Protein AF-A0A7X8UUP4-F1 (afdb_monomer_lite)

Structure (mmCIF, N/CA/C/O backbone):
data_AF-A0A7X8UUP4-F1
#
_entry.id   AF-A0A7X8UUP4-F1
#
loop_
_atom_site.group_PDB
_atom_site.id
_atom_site.type_symbol
_atom_site.label_atom_id
_atom_site.label_alt_id
_atom_site.label_comp_id
_atom_site.label_asym_id
_atom_site.label_entity_id
_atom_site.label_seq_id
_atom_site.pdbx_PDB_ins_code
_atom_site.Cartn_x
_atom_site.Cartn_y
_atom_site.Cartn_z
_atom_site.occupancy
_atom_site.B_iso_or_equiv
_atom_site.auth_seq_id
_atom_site.auth_comp_id
_atom_site.auth_asym_id
_atom_site.auth_atom_id
_atom_site.pdbx_PDB_model_num
ATOM 1 N N . MET A 1 1 ? 44.060 8.576 10.566 1.00 36.69 1 MET A N 1
ATOM 2 C CA . MET A 1 1 ? 43.086 7.847 9.717 1.00 36.69 1 MET A CA 1
ATOM 3 C C . MET A 1 1 ? 43.200 8.363 8.287 1.00 36.69 1 MET A C 1
ATOM 5 O O . MET A 1 1 ? 42.877 9.515 8.041 1.00 36.69 1 MET A O 1
ATOM 9 N N . ASN A 1 2 ? 43.732 7.549 7.371 1.00 36.66 2 ASN A N 1
ATOM 10 C CA . ASN A 1 2 ? 44.066 7.943 5.997 1.00 36.66 2 ASN A CA 1
ATOM 11 C C . ASN A 1 2 ? 42.877 7.673 5.053 1.00 36.66 2 ASN A C 1
ATOM 13 O O . ASN A 1 2 ? 42.538 6.515 4.806 1.00 36.66 2 ASN A O 1
ATOM 17 N N . ARG A 1 3 ? 42.237 8.718 4.509 1.00 44.19 3 ARG A N 1
ATOM 18 C CA . ARG A 1 3 ? 41.225 8.580 3.445 1.00 44.19 3 ARG A CA 1
ATOM 19 C C . ARG A 1 3 ? 41.946 8.500 2.097 1.00 44.19 3 ARG A C 1
ATOM 21 O O . ARG A 1 3 ? 42.350 9.517 1.548 1.00 44.19 3 ARG A O 1
ATOM 28 N N . LYS A 1 4 ? 42.103 7.285 1.562 1.00 49.31 4 LYS A N 1
ATOM 29 C CA . LYS A 1 4 ? 42.518 7.058 0.168 1.00 49.31 4 LYS A CA 1
ATOM 30 C C . LYS A 1 4 ? 41.476 7.687 -0.769 1.00 49.31 4 LYS A C 1
ATOM 32 O O . LYS A 1 4 ? 40.401 7.122 -0.966 1.00 49.31 4 LYS A O 1
ATOM 37 N N . LEU A 1 5 ? 41.791 8.852 -1.329 1.00 50.50 5 LEU A N 1
ATOM 38 C CA . LEU A 1 5 ? 41.092 9.429 -2.475 1.00 50.50 5 LEU A CA 1
ATOM 39 C C . LEU A 1 5 ? 41.303 8.489 -3.667 1.00 50.50 5 LEU A C 1
ATOM 41 O O . LEU A 1 5 ? 42.393 8.405 -4.223 1.00 50.50 5 LEU A O 1
ATOM 45 N N . ARG A 1 6 ? 40.268 7.721 -4.021 1.00 54.59 6 ARG A N 1
ATOM 46 C CA . ARG A 1 6 ? 40.221 7.032 -5.311 1.00 54.59 6 ARG A CA 1
ATOM 47 C C . ARG A 1 6 ? 39.994 8.099 -6.369 1.00 54.59 6 ARG A C 1
ATOM 49 O O . ARG A 1 6 ? 38.891 8.635 -6.467 1.00 54.59 6 ARG A O 1
ATOM 56 N N . ASP A 1 7 ? 41.043 8.399 -7.115 1.00 46.91 7 ASP A N 1
ATOM 57 C CA . ASP A 1 7 ? 41.000 9.286 -8.264 1.00 46.91 7 ASP A CA 1
ATOM 58 C C . ASP A 1 7 ? 40.075 8.677 -9.330 1.00 46.91 7 ASP A C 1
ATOM 60 O O . ASP A 1 7 ? 40.401 7.700 -10.007 1.00 46.91 7 ASP A O 1
ATOM 64 N N . ARG A 1 8 ? 38.838 9.174 -9.401 1.00 58.84 8 ARG A N 1
ATOM 65 C CA . ARG A 1 8 ? 37.905 8.834 -10.474 1.00 58.84 8 ARG A CA 1
ATOM 66 C C . ARG A 1 8 ? 38.217 9.777 -11.623 1.00 58.84 8 ARG A C 1
ATOM 68 O O . ARG A 1 8 ? 37.608 10.840 -11.724 1.00 58.84 8 ARG A O 1
ATOM 75 N N . HIS A 1 9 ? 39.146 9.379 -12.488 1.00 59.09 9 HIS A N 1
ATOM 76 C CA . HIS A 1 9 ? 39.399 10.067 -13.751 1.00 59.09 9 HIS A CA 1
ATOM 77 C C . HIS A 1 9 ? 38.112 10.100 -14.587 1.00 59.09 9 HIS A C 1
ATOM 79 O O . HIS A 1 9 ? 37.746 9.149 -15.278 1.00 59.09 9 HIS A O 1
ATOM 85 N N . MET A 1 10 ? 37.388 11.211 -14.500 1.00 57.50 10 MET A N 1
ATOM 86 C CA . MET A 1 10 ? 36.215 11.474 -15.318 1.00 57.50 10 MET A CA 1
ATOM 87 C C . MET A 1 10 ? 36.691 11.853 -16.720 1.00 57.50 10 MET A C 1
ATOM 89 O O . MET A 1 10 ? 37.099 12.985 -16.978 1.00 57.50 10 MET A O 1
ATOM 93 N N . VAL A 1 11 ? 36.671 10.884 -17.635 1.00 65.12 11 VAL A N 1
ATOM 94 C CA . VAL A 1 11 ? 37.077 11.091 -19.027 1.00 65.12 11 VAL A CA 1
ATOM 95 C C . VAL A 1 11 ? 35.983 11.873 -19.758 1.00 65.12 11 VAL A C 1
ATOM 97 O O . VAL A 1 11 ? 34.953 11.322 -20.142 1.00 65.12 11 VAL A O 1
ATOM 100 N N . ARG A 1 12 ? 36.202 13.175 -19.970 1.00 56.25 12 ARG A N 1
ATOM 101 C CA . ARG A 1 12 ? 35.342 14.007 -20.824 1.00 56.25 12 ARG A CA 1
ATOM 102 C C . ARG A 1 12 ? 35.622 13.690 -22.295 1.00 56.25 12 ARG A C 1
ATOM 104 O O . ARG A 1 12 ? 36.606 14.163 -22.856 1.00 56.25 12 ARG A O 1
ATOM 111 N N . LYS A 1 13 ? 34.756 12.898 -22.932 1.00 63.03 13 LYS A N 1
ATOM 112 C CA . LYS A 1 13 ? 34.773 12.685 -24.389 1.00 63.03 13 LYS A CA 1
ATOM 113 C C . LYS A 1 13 ? 33.731 13.591 -25.044 1.00 63.03 13 LYS A C 1
ATOM 115 O O . LYS A 1 13 ? 32.566 13.558 -24.666 1.00 63.03 13 LYS A O 1
ATOM 120 N N . SER A 1 14 ? 34.145 14.406 -26.011 1.00 66.31 14 SER A N 1
ATOM 121 C CA . SER A 1 14 ? 33.231 15.148 -26.887 1.00 66.31 14 SER A CA 1
ATOM 122 C C . SER A 1 14 ? 32.938 14.314 -28.136 1.00 66.31 14 SER A C 1
ATOM 124 O O . SER A 1 14 ? 33.775 13.509 -28.540 1.00 66.31 14 SER A O 1
ATOM 126 N N . ALA A 1 15 ? 31.785 14.513 -28.782 1.00 63.56 15 ALA A N 1
ATOM 127 C CA . ALA A 1 15 ? 31.408 13.759 -29.985 1.00 63.56 15 ALA A CA 1
ATOM 128 C C . ALA A 1 15 ? 32.444 13.865 -31.125 1.00 63.56 15 ALA A C 1
ATOM 130 O O . ALA A 1 15 ? 32.601 12.933 -31.906 1.00 63.56 15 ALA A O 1
ATOM 131 N N . LYS A 1 16 ? 33.203 14.969 -31.179 1.00 70.44 16 LYS A N 1
ATOM 132 C CA . LYS A 1 16 ? 34.301 15.177 -32.137 1.00 70.44 16 LYS A CA 1
ATOM 133 C C . LYS A 1 16 ? 35.526 14.288 -31.860 1.00 70.44 16 LYS A C 1
ATOM 135 O O . LYS A 1 16 ? 36.284 14.011 -32.779 1.00 70.44 16 LYS A O 1
ATOM 140 N N . ASN A 1 17 ? 35.692 13.822 -30.619 1.00 68.75 17 ASN A N 1
ATOM 141 C CA . ASN A 1 17 ? 36.818 12.999 -30.160 1.00 68.75 17 ASN A CA 1
ATOM 142 C C . ASN A 1 17 ? 36.479 11.498 -30.095 1.00 68.75 17 ASN A C 1
ATOM 144 O O . ASN A 1 17 ? 37.273 10.703 -29.589 1.00 68.75 17 ASN A O 1
ATOM 148 N N . ILE A 1 18 ? 35.295 11.092 -30.561 1.00 73.19 18 ILE A N 1
ATOM 149 C CA . ILE A 1 18 ? 34.906 9.684 -30.661 1.00 73.19 18 ILE A CA 1
ATOM 150 C C . ILE A 1 18 ? 35.289 9.206 -32.063 1.00 73.19 18 ILE A C 1
ATOM 152 O O . ILE A 1 18 ? 34.799 9.734 -33.061 1.00 73.19 18 ILE A O 1
ATOM 156 N N . ARG A 1 19 ? 36.186 8.215 -32.147 1.00 76.56 19 ARG A N 1
ATOM 157 C CA . ARG A 1 19 ? 36.542 7.572 -33.419 1.00 76.56 19 ARG A CA 1
ATOM 158 C C . ARG A 1 19 ? 35.268 7.025 -34.068 1.00 76.56 19 ARG A C 1
ATOM 160 O O . ARG A 1 19 ? 34.492 6.340 -33.406 1.00 76.56 19 ARG A O 1
ATOM 167 N N . ARG A 1 20 ? 35.059 7.322 -35.354 1.00 77.38 20 ARG A N 1
ATOM 168 C CA . ARG A 1 20 ? 33.955 6.734 -36.124 1.00 77.38 20 ARG A CA 1
ATOM 169 C C . ARG A 1 20 ? 34.143 5.221 -36.212 1.00 77.38 20 ARG A C 1
ATOM 171 O O . ARG A 1 20 ? 35.242 4.763 -36.526 1.00 77.38 20 ARG A O 1
ATOM 178 N N . THR A 1 21 ? 33.070 4.485 -35.944 1.00 81.25 21 THR A N 1
ATOM 179 C CA . THR A 1 21 ? 33.031 3.027 -36.055 1.00 81.25 21 THR A CA 1
ATOM 180 C C . THR A 1 21 ? 33.387 2.602 -37.475 1.00 81.25 21 THR A C 1
ATOM 182 O O . THR A 1 21 ? 32.886 3.167 -38.449 1.00 81.25 21 THR A O 1
ATOM 185 N N . THR A 1 22 ? 34.264 1.614 -37.593 1.00 86.88 22 THR A N 1
ATOM 186 C CA . THR A 1 22 ? 34.650 1.021 -38.877 1.00 86.88 22 THR A CA 1
ATOM 187 C C . THR A 1 22 ? 33.638 -0.036 -39.320 1.00 86.88 22 THR A C 1
ATOM 189 O O . THR A 1 22 ? 32.924 -0.624 -38.508 1.00 86.88 22 THR A O 1
ATOM 192 N N . THR A 1 23 ? 33.581 -0.324 -40.618 1.00 85.12 23 THR A N 1
ATOM 193 C CA . THR A 1 23 ? 32.721 -1.381 -41.176 1.00 85.12 23 THR A CA 1
ATOM 194 C C . THR A 1 23 ? 33.048 -2.768 -40.617 1.00 85.12 23 THR A C 1
ATOM 196 O O . THR A 1 23 ? 32.137 -3.552 -40.369 1.00 85.12 23 THR A O 1
ATOM 199 N N . ALA A 1 24 ? 34.322 -3.051 -40.332 1.00 84.88 24 ALA A N 1
ATOM 200 C CA . ALA A 1 24 ? 34.742 -4.293 -39.681 1.00 84.88 24 ALA A CA 1
ATOM 201 C C . ALA A 1 24 ? 34.228 -4.406 -38.231 1.00 84.88 24 ALA A C 1
ATOM 203 O O . ALA A 1 24 ? 33.795 -5.474 -37.803 1.00 84.88 24 ALA A O 1
ATOM 204 N N . GLU A 1 25 ? 34.230 -3.303 -37.475 1.00 84.06 25 GLU A N 1
ATOM 205 C CA . GLU A 1 25 ? 33.668 -3.269 -36.118 1.00 84.06 25 GLU A CA 1
ATOM 206 C C . GLU A 1 25 ? 32.147 -3.451 -36.124 1.00 84.06 25 GLU A C 1
ATOM 208 O O . GLU A 1 25 ? 31.624 -4.140 -35.249 1.00 84.06 25 GLU A O 1
ATOM 213 N N . LEU A 1 26 ? 31.452 -2.886 -37.120 1.00 86.44 26 LEU A N 1
ATOM 214 C CA . LEU A 1 26 ? 30.017 -3.108 -37.320 1.00 86.44 26 LEU A CA 1
ATOM 215 C C . LEU A 1 26 ? 29.710 -4.568 -37.659 1.00 86.44 26 LEU A C 1
ATOM 217 O O . LEU A 1 26 ? 28.814 -5.143 -37.050 1.00 86.44 26 LEU A O 1
ATOM 221 N N . ALA A 1 27 ? 30.472 -5.185 -38.566 1.00 85.31 27 ALA A N 1
ATOM 222 C CA . ALA A 1 27 ? 30.293 -6.592 -38.925 1.00 85.31 27 ALA A CA 1
ATOM 223 C C . ALA A 1 27 ? 30.506 -7.524 -37.720 1.00 85.31 27 ALA A C 1
ATOM 225 O O . ALA A 1 27 ? 29.699 -8.418 -37.481 1.00 85.31 27 ALA A O 1
ATOM 226 N N . ARG A 1 28 ? 31.540 -7.262 -36.906 1.00 83.31 28 ARG A N 1
ATOM 227 C CA . ARG A 1 28 ? 31.802 -7.999 -35.658 1.00 83.31 28 ARG A CA 1
ATOM 228 C C . ARG A 1 28 ? 30.690 -7.824 -34.617 1.00 83.31 28 ARG A C 1
ATOM 230 O O . ARG A 1 28 ? 30.455 -8.722 -33.814 1.00 83.31 28 ARG A O 1
ATOM 237 N N . LEU A 1 29 ? 30.057 -6.651 -34.566 1.00 82.94 29 LEU A N 1
ATOM 238 C CA . LEU A 1 29 ? 28.941 -6.401 -33.653 1.00 82.94 29 LEU A CA 1
ATOM 239 C C . LEU A 1 29 ? 27.679 -7.125 -34.131 1.00 82.94 29 LEU A C 1
ATOM 241 O O . LEU A 1 29 ? 27.019 -7.771 -33.327 1.00 82.94 29 LEU A O 1
ATOM 245 N N . ALA A 1 30 ? 27.391 -7.059 -35.432 1.00 83.06 30 ALA A N 1
ATOM 246 C CA . ALA A 1 30 ? 26.262 -7.750 -36.044 1.00 83.06 30 ALA A CA 1
ATOM 247 C C . ALA A 1 30 ? 26.358 -9.269 -35.846 1.00 83.06 30 ALA A C 1
ATOM 249 O O . ALA A 1 30 ? 25.382 -9.885 -35.442 1.00 83.06 30 ALA A O 1
ATOM 250 N N . SER A 1 31 ? 27.547 -9.862 -36.012 1.00 82.12 31 SER A N 1
ATOM 251 C CA . SER A 1 31 ? 27.745 -11.304 -35.805 1.00 82.12 31 SER A CA 1
ATOM 252 C C . SER A 1 31 ? 27.556 -11.766 -34.356 1.00 82.12 31 SER A C 1
ATOM 254 O O . SER A 1 31 ? 27.414 -12.957 -34.118 1.00 82.12 31 SER A O 1
ATOM 256 N N . ARG A 1 32 ? 27.614 -10.847 -33.383 1.00 78.44 32 ARG A N 1
ATOM 257 C CA . ARG A 1 32 ? 27.423 -11.133 -31.951 1.00 78.44 32 ARG A CA 1
ATOM 258 C C . ARG A 1 32 ? 26.038 -10.756 -31.436 1.00 78.44 32 ARG A C 1
ATOM 260 O O . ARG A 1 32 ? 25.739 -11.034 -30.283 1.00 78.44 32 ARG A O 1
ATOM 267 N N . ALA A 1 33 ? 25.216 -10.093 -32.248 1.00 78.38 33 ALA A N 1
ATOM 268 C CA . ALA A 1 33 ? 23.888 -9.655 -31.829 1.00 78.38 33 ALA A CA 1
ATOM 269 C C . ALA A 1 33 ? 22.946 -10.840 -31.550 1.00 78.38 33 ALA A C 1
ATOM 271 O O . ALA A 1 33 ? 22.075 -10.721 -30.693 1.00 78.38 33 ALA A O 1
ATOM 272 N N . ASP A 1 34 ? 23.171 -11.969 -32.228 1.00 77.31 34 ASP A N 1
ATOM 273 C CA . ASP A 1 34 ? 22.370 -13.191 -32.101 1.00 77.31 34 ASP A CA 1
ATOM 274 C C . ASP A 1 34 ? 22.962 -14.206 -31.104 1.00 77.31 34 ASP A C 1
ATOM 276 O O . ASP A 1 34 ? 22.394 -15.277 -30.894 1.00 77.31 34 ASP A O 1
ATOM 280 N N . GLU A 1 35 ? 24.113 -13.903 -30.493 1.00 80.44 35 GLU A N 1
ATOM 281 C CA . GLU A 1 35 ? 24.753 -14.800 -29.531 1.00 80.44 35 GLU A CA 1
ATOM 282 C C . GLU A 1 35 ? 23.992 -14.743 -28.192 1.00 80.44 35 GLU A C 1
ATOM 284 O O . GLU A 1 35 ? 23.784 -13.650 -27.653 1.00 80.44 35 GLU A O 1
ATOM 289 N N . PRO A 1 36 ? 23.544 -15.888 -27.641 1.00 76.94 36 PRO A N 1
ATOM 290 C CA . PRO A 1 36 ? 22.839 -15.901 -26.369 1.00 76.94 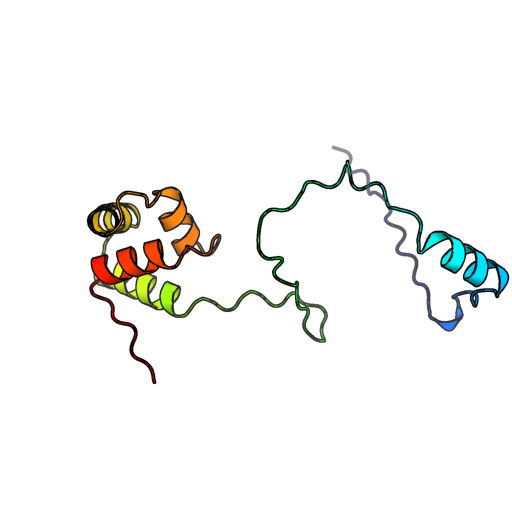36 PRO A CA 1
ATOM 291 C C . PRO A 1 36 ? 23.754 -15.363 -25.269 1.00 76.94 36 PRO A C 1
ATOM 293 O O . PRO A 1 36 ? 24.863 -15.850 -25.052 1.00 76.94 36 PRO A O 1
ATOM 296 N N . VAL A 1 37 ? 23.280 -14.331 -24.577 1.00 73.50 37 VAL A N 1
ATOM 297 C CA . VAL A 1 37 ? 23.995 -13.730 -23.454 1.00 73.50 37 VAL A CA 1
ATOM 298 C C . VAL A 1 37 ? 23.783 -14.613 -22.231 1.00 73.50 37 VAL A C 1
ATOM 300 O O . VAL A 1 37 ? 22.642 -14.885 -21.863 1.00 73.50 37 VAL A O 1
ATOM 303 N N . ASP A 1 38 ? 24.871 -15.042 -21.595 1.00 78.19 38 ASP A N 1
ATOM 304 C CA . ASP A 1 38 ? 24.796 -15.705 -20.296 1.00 78.19 38 ASP A CA 1
ATOM 305 C C . ASP A 1 38 ? 24.267 -14.711 -19.255 1.00 78.19 38 ASP A C 1
ATOM 307 O O . ASP A 1 38 ? 24.899 -13.699 -18.946 1.00 78.19 38 ASP A O 1
ATOM 311 N N . THR A 1 39 ? 23.058 -14.972 -18.767 1.00 73.88 39 THR A N 1
ATOM 312 C CA . THR A 1 39 ? 22.400 -14.176 -17.730 1.00 73.88 39 THR A CA 1
ATOM 313 C C . THR A 1 39 ? 22.328 -14.910 -16.395 1.00 73.88 39 THR A C 1
ATOM 315 O O . THR A 1 39 ? 21.569 -14.482 -15.529 1.00 73.88 39 THR A O 1
ATOM 318 N N . SER A 1 40 ? 23.072 -16.006 -16.209 1.00 76.06 40 SER A N 1
ATOM 319 C CA . SER A 1 40 ? 23.000 -16.832 -14.994 1.00 76.06 40 SER A CA 1
ATOM 320 C C . SER A 1 40 ? 23.387 -16.074 -13.715 1.00 76.06 40 SER A C 1
ATOM 322 O O . SER A 1 40 ? 22.823 -16.330 -12.651 1.00 76.06 40 SER A O 1
ATOM 324 N N . ASP A 1 41 ? 24.263 -15.072 -13.820 1.00 73.31 41 ASP A N 1
ATOM 325 C CA . ASP A 1 41 ? 24.654 -14.190 -12.710 1.00 73.31 41 ASP A CA 1
ATOM 326 C C . ASP A 1 41 ? 23.646 -13.057 -12.435 1.00 73.31 41 ASP A C 1
ATOM 328 O O . ASP A 1 41 ? 23.774 -12.329 -11.444 1.00 73.31 41 ASP A O 1
ATOM 332 N N . ILE A 1 42 ? 22.661 -12.855 -13.318 1.00 64.06 42 ILE A N 1
ATOM 333 C CA . ILE A 1 42 ? 21.660 -11.796 -13.184 1.00 64.06 42 ILE A CA 1
ATOM 334 C C . ILE A 1 42 ? 20.477 -12.373 -12.403 1.00 64.06 42 ILE A C 1
ATOM 336 O O . ILE A 1 42 ? 19.760 -13.221 -12.930 1.00 64.06 42 ILE A O 1
ATOM 340 N N . PRO A 1 43 ? 20.214 -11.916 -11.164 1.00 61.19 43 PRO A N 1
ATOM 341 C CA . PRO A 1 43 ? 19.075 -12.419 -10.411 1.00 61.19 43 PRO A CA 1
ATOM 342 C C . PRO A 1 43 ? 17.776 -12.117 -11.169 1.00 61.19 43 PRO A C 1
ATOM 344 O O . PRO A 1 43 ? 17.510 -10.958 -11.508 1.00 61.19 43 PRO A O 1
ATOM 347 N N . GLU A 1 44 ? 16.957 -13.148 -11.407 1.00 55.75 44 GLU A N 1
ATOM 348 C CA . GLU A 1 44 ? 15.613 -12.988 -11.963 1.00 55.75 44 GLU A CA 1
ATOM 349 C C . GLU A 1 44 ? 14.809 -12.038 -11.073 1.00 55.75 44 GLU A C 1
ATOM 351 O O . GLU A 1 44 ? 14.551 -12.284 -9.891 1.00 55.75 44 GLU A O 1
ATOM 356 N N . ARG A 1 45 ? 14.447 -10.884 -11.634 1.00 55.44 45 ARG A N 1
ATOM 357 C CA . ARG A 1 45 ? 13.767 -9.829 -10.892 1.00 55.44 45 ARG A CA 1
ATOM 358 C C . ARG A 1 45 ? 12.260 -10.032 -11.009 1.00 55.44 45 ARG A C 1
ATOM 360 O O . ARG A 1 45 ? 11.655 -9.681 -12.017 1.00 55.44 45 ARG A O 1
ATOM 367 N N . VAL A 1 46 ? 11.653 -10.580 -9.963 1.00 46.16 46 VAL A N 1
ATOM 368 C CA . VAL A 1 46 ? 10.203 -10.799 -9.887 1.00 46.16 46 VAL A CA 1
ATOM 369 C C . VAL A 1 46 ? 9.510 -9.480 -9.511 1.00 46.16 46 VAL A C 1
ATOM 371 O O . VAL A 1 46 ? 9.529 -9.064 -8.354 1.00 46.16 46 VAL A O 1
ATOM 374 N N . GLY A 1 47 ? 8.941 -8.776 -10.493 1.00 55.12 47 GLY A N 1
ATOM 375 C CA . GLY A 1 47 ? 8.115 -7.581 -10.274 1.00 55.12 47 GLY A CA 1
ATOM 376 C C . GLY A 1 47 ? 8.078 -6.620 -11.470 1.00 55.12 47 GLY A C 1
ATOM 377 O O . GLY A 1 47 ? 8.955 -6.679 -12.332 1.00 55.12 47 GLY A O 1
ATOM 378 N N . PRO A 1 48 ? 7.086 -5.711 -11.550 1.00 52.28 48 PRO A N 1
ATOM 379 C CA . PRO A 1 48 ? 7.009 -4.739 -12.634 1.00 52.28 48 PRO A CA 1
ATOM 380 C C . PRO A 1 48 ? 8.219 -3.797 -12.587 1.00 52.28 48 PRO A C 1
ATOM 382 O O . PRO A 1 48 ? 8.444 -3.071 -11.616 1.00 52.28 48 PRO A O 1
ATOM 385 N N . CYS A 1 49 ? 9.015 -3.806 -13.656 1.00 50.53 49 CYS A N 1
ATOM 386 C CA . CYS A 1 49 ? 10.105 -2.860 -13.857 1.00 50.53 49 CYS A CA 1
ATOM 387 C C . CYS A 1 49 ? 9.532 -1.447 -14.027 1.00 50.53 49 CYS A C 1
ATOM 389 O O . CYS A 1 49 ? 9.209 -1.024 -15.136 1.00 50.53 49 CYS A O 1
ATOM 391 N N . ASN A 1 50 ? 9.430 -0.687 -12.936 1.00 56.62 50 ASN A N 1
ATOM 392 C CA . ASN A 1 50 ? 9.136 0.739 -13.025 1.00 56.62 50 ASN A CA 1
ATOM 393 C C . ASN A 1 50 ? 10.307 1.432 -13.732 1.00 56.62 50 ASN A C 1
ATOM 395 O O . ASN A 1 50 ? 11.395 1.585 -13.168 1.00 56.62 50 ASN A O 1
ATOM 399 N N . ARG A 1 51 ? 10.093 1.821 -14.993 1.00 56.41 51 ARG A N 1
ATOM 400 C CA . ARG A 1 51 ? 11.067 2.570 -15.791 1.00 56.41 51 ARG A CA 1
ATOM 401 C C . ARG A 1 51 ? 11.452 3.834 -15.026 1.00 56.41 51 ARG A C 1
ATOM 403 O O . ARG A 1 51 ? 10.605 4.676 -14.742 1.00 56.41 51 ARG A O 1
ATOM 410 N N . VAL A 1 52 ? 12.736 3.977 -14.704 1.00 63.25 52 VAL A N 1
ATOM 411 C CA . VAL A 1 52 ? 13.267 5.207 -14.110 1.00 63.25 52 VAL A CA 1
ATOM 412 C C . VAL A 1 52 ? 13.213 6.295 -15.180 1.00 63.25 52 VAL A C 1
ATOM 414 O O . VAL A 1 52 ? 14.037 6.320 -16.094 1.00 63.25 52 VAL A O 1
ATOM 417 N N . VAL A 1 53 ? 12.212 7.167 -15.095 1.00 66.88 53 VAL A N 1
ATOM 418 C CA . VAL A 1 53 ? 12.094 8.342 -15.962 1.00 66.88 53 VAL A CA 1
ATOM 419 C C . VAL A 1 53 ? 12.947 9.457 -15.370 1.00 66.88 53 VAL A C 1
ATOM 421 O O . VAL A 1 53 ? 12.935 9.687 -14.158 1.00 66.88 53 VAL A O 1
ATOM 424 N N . ARG A 1 54 ? 13.725 10.122 -16.221 1.00 73.75 54 ARG A N 1
ATOM 425 C CA . ARG A 1 54 ? 14.489 11.312 -15.849 1.00 73.75 54 ARG A CA 1
ATOM 426 C C . ARG A 1 54 ? 13.844 12.539 -16.474 1.00 73.75 54 ARG A C 1
ATOM 428 O O . ARG A 1 54 ? 13.388 12.465 -17.613 1.00 73.75 54 ARG A O 1
ATOM 435 N N . GLU A 1 55 ? 13.812 13.636 -15.732 1.00 71.56 55 GLU A N 1
ATOM 436 C CA . GLU A 1 55 ? 13.467 14.947 -16.278 1.00 71.56 55 GLU A CA 1
ATOM 437 C C . GLU A 1 55 ? 14.580 15.453 -17.210 1.00 71.56 55 GLU A C 1
ATOM 439 O O . GLU A 1 55 ? 15.678 14.890 -17.269 1.00 71.56 55 GLU A O 1
ATOM 444 N N . VAL A 1 56 ? 14.291 16.521 -17.961 1.00 74.81 56 VAL A N 1
ATOM 445 C CA . VAL A 1 56 ? 15.215 17.137 -18.935 1.00 74.81 56 VAL A CA 1
ATOM 446 C C . VAL A 1 56 ? 16.517 17.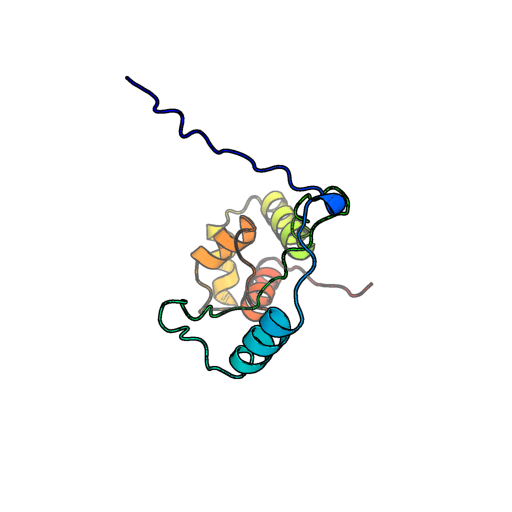614 -18.269 1.00 74.81 56 VAL A C 1
ATOM 448 O O . VAL A 1 56 ? 17.566 17.653 -18.906 1.00 74.81 56 VAL A O 1
ATOM 451 N N . ASP A 1 57 ? 16.475 17.906 -16.969 1.00 77.62 57 ASP A N 1
ATOM 452 C CA . ASP A 1 57 ? 17.622 18.287 -16.137 1.00 77.62 57 ASP A CA 1
ATOM 453 C C . ASP A 1 57 ? 18.412 17.082 -15.570 1.00 77.62 57 ASP A C 1
ATOM 455 O O . ASP A 1 57 ? 19.388 17.252 -14.835 1.00 77.62 57 ASP A O 1
ATOM 459 N N . GLY A 1 58 ? 18.008 15.853 -15.910 1.00 70.75 58 GLY A N 1
ATOM 460 C CA . GLY A 1 58 ? 18.637 14.610 -15.473 1.00 70.75 58 GLY A CA 1
ATOM 461 C C . GLY A 1 58 ? 18.206 14.116 -14.089 1.00 70.75 58 GLY A C 1
ATOM 462 O O . GLY A 1 58 ? 18.710 13.076 -13.646 1.00 70.75 58 GLY A O 1
ATOM 463 N N . ARG A 1 59 ? 17.280 14.797 -13.400 1.00 74.06 59 ARG A N 1
ATOM 464 C CA . ARG A 1 59 ? 16.756 14.342 -12.105 1.00 74.06 59 ARG A CA 1
ATOM 465 C C . ARG A 1 59 ? 15.841 13.138 -12.279 1.00 74.06 59 ARG A C 1
ATOM 467 O O . ARG A 1 59 ? 15.088 13.040 -13.241 1.00 74.06 59 ARG A O 1
ATOM 474 N N . ILE A 1 60 ? 15.908 12.200 -11.337 1.00 72.88 60 ILE A N 1
ATOM 475 C CA . ILE A 1 60 ? 14.996 11.052 -11.303 1.00 72.88 60 ILE A CA 1
ATOM 476 C C . ILE A 1 60 ? 13.608 11.565 -10.921 1.00 72.88 60 ILE A C 1
ATOM 478 O O . ILE A 1 60 ? 13.454 12.159 -9.851 1.00 72.88 60 ILE A O 1
ATOM 482 N N . VAL A 1 61 ? 12.609 11.297 -11.766 1.00 65.56 61 VAL A N 1
ATOM 483 C CA . VAL A 1 61 ? 11.206 11.580 -11.457 1.00 65.56 61 VAL A CA 1
ATOM 484 C C . VAL A 1 61 ? 10.831 10.731 -10.250 1.00 65.56 61 VAL A C 1
ATOM 486 O O . VAL A 1 61 ? 10.768 9.501 -10.327 1.00 65.56 61 VAL A O 1
ATOM 489 N N . LYS A 1 62 ? 10.626 11.384 -9.104 1.00 62.81 62 LYS A N 1
ATOM 490 C CA . LYS A 1 62 ? 10.100 10.698 -7.926 1.00 62.81 62 LYS A CA 1
ATOM 491 C C . LYS A 1 62 ? 8.695 10.195 -8.266 1.00 62.81 62 LYS A C 1
ATOM 493 O O . LYS A 1 62 ? 7.921 10.954 -8.853 1.00 62.81 62 LYS A O 1
ATOM 498 N N . PRO A 1 63 ? 8.346 8.950 -7.901 1.00 63.06 63 PRO A N 1
ATOM 499 C CA . PRO A 1 63 ? 6.980 8.475 -8.040 1.00 63.06 63 PRO A CA 1
ATOM 500 C C . PRO A 1 63 ? 6.036 9.473 -7.371 1.00 63.06 63 PRO A C 1
ATOM 502 O O . PRO A 1 63 ? 6.277 9.877 -6.230 1.00 63.06 63 PRO A O 1
ATOM 505 N N . ARG A 1 64 ? 4.991 9.892 -8.093 1.00 65.38 64 ARG A N 1
ATOM 506 C CA . ARG A 1 64 ? 3.935 10.726 -7.516 1.00 65.38 64 ARG A CA 1
ATOM 507 C C . ARG A 1 64 ? 3.387 10.033 -6.271 1.00 65.38 64 ARG A C 1
ATOM 509 O O . ARG A 1 64 ? 3.185 8.818 -6.260 1.00 65.38 64 ARG A O 1
ATOM 516 N N . GLU A 1 65 ? 3.166 10.816 -5.225 1.00 69.75 65 GLU A N 1
ATOM 517 C CA . GLU A 1 65 ? 2.482 10.345 -4.031 1.00 69.75 65 GLU A CA 1
ATOM 518 C C . GLU A 1 65 ? 1.093 9.823 -4.416 1.00 69.75 65 GLU A C 1
ATOM 520 O O . GLU A 1 65 ? 0.348 10.495 -5.130 1.00 69.75 65 GLU A O 1
ATOM 525 N N . SER A 1 66 ? 0.779 8.589 -4.011 1.00 78.00 66 SER A N 1
ATOM 526 C CA . SER A 1 66 ? -0.512 7.970 -4.318 1.00 78.00 66 SER A CA 1
ATOM 527 C C . SER A 1 66 ? -1.629 8.756 -3.620 1.00 78.00 66 SER A C 1
ATOM 529 O O . SER A 1 66 ? -1.577 8.874 -2.391 1.00 78.00 66 SER A O 1
ATOM 531 N N . PRO A 1 67 ? -2.652 9.249 -4.348 1.00 83.19 67 PRO A N 1
ATOM 532 C CA . PRO A 1 67 ? -3.787 9.951 -3.747 1.00 83.19 67 PRO A CA 1
ATOM 533 C C . PRO A 1 67 ? -4.487 9.120 -2.668 1.00 83.19 67 PRO A C 1
ATOM 535 O O . PRO A 1 67 ? -4.885 9.652 -1.636 1.00 83.19 67 PRO A O 1
ATOM 538 N N . LEU A 1 68 ? -4.561 7.800 -2.872 1.00 85.00 68 LEU A N 1
ATOM 539 C CA . LEU A 1 68 ? -5.150 6.866 -1.912 1.00 85.00 68 LEU A CA 1
ATOM 540 C C . LEU A 1 68 ? -4.323 6.792 -0.629 1.00 85.00 68 LEU A C 1
ATOM 542 O O . LEU A 1 68 ? -4.878 6.855 0.463 1.00 85.00 68 LEU A O 1
ATOM 546 N N . ARG A 1 69 ? -2.987 6.745 -0.738 1.00 88.19 69 ARG A N 1
ATOM 547 C CA . ARG A 1 69 ? -2.110 6.781 0.444 1.00 88.19 69 ARG A CA 1
ATOM 548 C C . ARG A 1 69 ? -2.296 8.080 1.225 1.00 88.19 69 ARG A C 1
ATOM 550 O O . ARG A 1 69 ? -2.381 8.038 2.447 1.00 88.19 69 ARG A O 1
ATOM 557 N N . ALA A 1 70 ? -2.362 9.214 0.530 1.00 87.81 70 ALA A N 1
ATOM 558 C CA . ALA A 1 70 ? -2.565 10.512 1.165 1.00 87.81 70 ALA A CA 1
ATOM 559 C C . ALA A 1 70 ? -3.916 10.583 1.899 1.00 87.81 70 ALA A C 1
ATOM 561 O O . ALA A 1 70 ? -3.960 11.030 3.043 1.00 87.81 70 ALA A O 1
ATOM 562 N N . ALA A 1 71 ? -4.992 10.082 1.284 1.00 88.88 71 ALA A N 1
ATOM 563 C CA . ALA A 1 71 ? -6.311 9.990 1.910 1.00 88.88 71 ALA A CA 1
ATOM 564 C C . ALA A 1 71 ? -6.301 9.093 3.158 1.00 88.88 71 ALA A C 1
ATOM 566 O O . ALA A 1 71 ? -6.767 9.511 4.215 1.00 88.88 71 ALA A O 1
ATOM 567 N N . ILE A 1 72 ? -5.695 7.905 3.068 1.00 89.88 72 ILE A N 1
ATOM 568 C CA . ILE A 1 72 ? -5.576 6.974 4.199 1.00 89.88 72 ILE A CA 1
ATOM 569 C C . ILE A 1 72 ? -4.767 7.609 5.340 1.00 89.88 72 ILE A C 1
ATOM 571 O O . ILE A 1 72 ? -5.191 7.566 6.489 1.00 89.88 72 ILE A O 1
ATOM 575 N N . LEU A 1 73 ? -3.636 8.258 5.049 1.00 91.12 73 LEU A N 1
ATOM 576 C CA . LEU A 1 73 ? -2.841 8.958 6.066 1.00 91.12 73 LEU A CA 1
ATOM 577 C C . LEU A 1 73 ? -3.611 10.115 6.718 1.00 91.12 73 LEU A C 1
ATOM 579 O O . LEU A 1 73 ? -3.515 10.311 7.929 1.00 91.12 73 LEU A O 1
ATOM 583 N N . ALA A 1 74 ? -4.386 10.872 5.939 1.00 90.69 74 ALA A N 1
ATOM 584 C CA . ALA A 1 74 ? -5.239 11.929 6.471 1.00 90.69 74 ALA A CA 1
ATOM 585 C C . ALA A 1 74 ? -6.327 11.366 7.400 1.00 90.69 74 ALA A C 1
ATOM 587 O O . ALA A 1 74 ? -6.604 11.963 8.440 1.00 90.69 74 ALA A O 1
ATOM 588 N N . GLU A 1 75 ? -6.908 10.214 7.060 1.00 90.88 75 GLU A N 1
ATOM 589 C CA . GLU A 1 75 ? -7.901 9.529 7.892 1.00 90.88 75 GLU A CA 1
ATOM 590 C C . GLU A 1 75 ? -7.298 9.007 9.198 1.00 90.88 75 GLU A C 1
ATOM 592 O O . GLU A 1 75 ? -7.844 9.250 10.273 1.00 90.88 75 GLU A O 1
ATOM 597 N N . ILE A 1 76 ? -6.129 8.367 9.120 1.00 91.88 76 ILE A N 1
ATOM 598 C CA . ILE A 1 76 ? -5.377 7.882 10.284 1.00 91.88 76 ILE A CA 1
ATOM 599 C C . ILE A 1 76 ? -5.104 9.032 11.258 1.00 91.88 76 ILE A C 1
ATOM 601 O O . ILE A 1 76 ? -5.364 8.906 12.456 1.00 91.88 76 ILE A O 1
ATOM 605 N N . ASN A 1 77 ? -4.636 10.171 10.738 1.00 91.88 77 ASN A N 1
ATOM 606 C CA . ASN A 1 77 ? -4.379 11.364 11.542 1.00 91.88 77 ASN A CA 1
ATOM 607 C C . ASN A 1 77 ? -5.664 11.938 12.150 1.00 91.88 77 ASN A C 1
ATOM 609 O O . ASN A 1 77 ? -5.652 12.353 13.306 1.00 91.88 77 ASN A O 1
ATOM 613 N N . ARG A 1 78 ? -6.780 11.937 11.409 1.00 91.62 78 ARG A N 1
ATOM 614 C CA . ARG A 1 78 ? -8.075 12.424 11.908 1.00 91.62 78 ARG A CA 1
ATOM 615 C C . ARG A 1 78 ? -8.629 11.548 13.031 1.00 91.62 78 ARG A C 1
ATOM 617 O O . ARG A 1 78 ? -9.148 12.075 14.008 1.00 91.62 78 ARG A O 1
ATOM 624 N N . ARG A 1 79 ? -8.519 10.224 12.895 1.00 90.81 79 ARG A N 1
ATOM 625 C CA . ARG A 1 79 ? -9.012 9.244 13.878 1.00 90.81 79 ARG A CA 1
ATOM 626 C C . ARG A 1 79 ? -8.041 9.013 15.039 1.00 90.81 79 ARG A C 1
ATOM 628 O O . ARG A 1 79 ? -8.416 8.372 16.016 1.00 90.81 79 ARG A O 1
ATOM 635 N N . GLY A 1 80 ? -6.802 9.503 14.943 1.00 91.31 80 GLY A N 1
ATOM 636 C CA . GLY A 1 80 ? -5.770 9.314 15.968 1.00 91.31 80 GLY A CA 1
ATOM 637 C C . GLY A 1 80 ? -5.380 7.846 16.168 1.00 91.31 80 GLY A C 1
ATOM 638 O O . GLY A 1 80 ? -5.037 7.434 17.275 1.00 91.31 80 GLY A O 1
ATOM 639 N N . ILE A 1 81 ? -5.480 7.033 15.117 1.00 91.62 81 ILE A N 1
ATOM 640 C CA . ILE A 1 81 ? -5.204 5.593 15.174 1.00 91.62 81 ILE A CA 1
ATOM 641 C C . ILE A 1 81 ? -3.773 5.294 14.730 1.00 91.62 81 ILE A C 1
ATOM 643 O O . ILE A 1 81 ? -3.178 6.020 13.942 1.00 91.62 81 ILE A O 1
ATOM 647 N N . SER A 1 82 ? -3.187 4.224 15.260 1.00 91.25 82 SER A N 1
ATOM 648 C CA . SER A 1 82 ? -1.847 3.785 14.866 1.00 91.25 82 SER A CA 1
ATOM 649 C C . SER A 1 82 ? -1.896 2.895 13.621 1.00 91.25 82 SER A C 1
ATOM 651 O O . SER A 1 82 ? -2.919 2.276 13.326 1.00 91.25 82 SER A O 1
ATOM 653 N N . GLY A 1 83 ? -0.762 2.756 12.925 1.00 89.62 83 GLY A N 1
ATOM 654 C CA . GLY A 1 83 ? -0.634 1.802 11.814 1.00 89.62 83 GLY A CA 1
ATOM 655 C C . GLY A 1 83 ? -0.957 0.359 12.227 1.00 89.62 83 GLY A C 1
ATOM 656 O O . GLY A 1 83 ? -1.617 -0.358 11.482 1.00 89.62 83 GLY A O 1
ATOM 657 N N . HIS A 1 84 ? -0.586 -0.037 13.450 1.00 91.88 84 HIS A N 1
ATOM 658 C CA . HIS A 1 84 ? -0.939 -1.342 14.017 1.00 91.88 84 HIS A CA 1
ATOM 659 C C . HIS A 1 84 ? -2.455 -1.515 14.170 1.00 91.88 84 HIS A C 1
ATOM 661 O O . HIS A 1 84 ? -3.004 -2.567 13.849 1.00 91.88 84 HIS A O 1
ATOM 667 N N . ARG A 1 85 ? -3.147 -0.471 14.646 1.00 92.38 85 ARG A N 1
ATOM 668 C CA . ARG A 1 85 ? -4.604 -0.496 14.787 1.00 92.38 85 ARG A CA 1
ATOM 669 C C . ARG A 1 85 ? -5.290 -0.593 13.427 1.00 92.38 85 ARG A C 1
ATOM 671 O O . ARG A 1 85 ? -6.173 -1.429 13.283 1.00 92.38 85 ARG A O 1
ATOM 678 N N . LEU A 1 86 ? -4.824 0.168 12.432 1.00 92.06 86 LEU A N 1
ATOM 679 C CA . LEU A 1 86 ? -5.292 0.023 11.052 1.00 92.06 86 LEU A CA 1
ATOM 680 C C . LEU A 1 86 ? -5.111 -1.416 10.553 1.00 92.06 86 LEU A C 1
ATOM 682 O O . LEU A 1 86 ? -6.050 -1.996 10.025 1.00 92.06 86 LEU A O 1
ATOM 686 N N . TRP A 1 87 ? -3.928 -2.011 10.731 1.00 94.19 87 TRP A N 1
ATOM 687 C CA . TRP A 1 87 ? -3.695 -3.395 10.313 1.00 94.19 87 TRP A CA 1
ATOM 688 C C . TRP A 1 87 ? -4.680 -4.365 10.979 1.00 94.19 87 TRP A C 1
ATOM 690 O O . TRP A 1 87 ? -5.246 -5.224 10.306 1.00 94.19 87 TRP A O 1
ATOM 700 N N . LYS A 1 88 ? -4.930 -4.203 12.282 1.00 94.25 88 LYS A N 1
ATOM 701 C CA . LYS A 1 88 ? -5.874 -5.043 13.026 1.00 94.25 88 LYS A CA 1
ATOM 702 C C . LYS A 1 88 ? -7.309 -4.912 12.507 1.00 94.25 88 LYS A C 1
ATOM 704 O O . LYS A 1 88 ? -8.004 -5.920 12.429 1.00 94.25 88 LYS A O 1
ATOM 709 N N . GLU A 1 89 ? -7.737 -3.702 12.156 1.00 92.62 89 GLU A N 1
ATOM 710 C CA . GLU A 1 89 ? -9.069 -3.435 11.599 1.00 92.62 89 GLU A CA 1
ATOM 711 C C . GLU A 1 89 ? -9.184 -3.961 10.154 1.00 92.62 89 GLU A C 1
ATOM 713 O O . GLU A 1 89 ? -10.131 -4.675 9.836 1.00 92.62 89 GLU A O 1
ATOM 718 N N . ALA A 1 90 ? -8.172 -3.740 9.308 1.00 91.81 90 ALA A N 1
ATOM 719 C CA . ALA A 1 90 ? -8.114 -4.265 7.938 1.00 91.81 90 ALA A CA 1
ATOM 720 C C . ALA A 1 90 ? -8.107 -5.799 7.883 1.00 91.81 90 ALA A C 1
ATOM 722 O O . ALA A 1 90 ? -8.651 -6.396 6.955 1.00 91.81 90 ALA A O 1
ATOM 723 N N . ARG A 1 91 ? -7.536 -6.455 8.899 1.00 93.56 91 ARG A N 1
ATOM 724 C CA . ARG A 1 91 ? -7.476 -7.917 8.979 1.00 93.56 91 ARG A CA 1
ATOM 725 C C . ARG A 1 91 ? -8.852 -8.583 9.097 1.00 93.56 91 ARG A C 1
ATOM 727 O O . ARG A 1 91 ? -8.979 -9.754 8.760 1.00 93.56 91 ARG A O 1
ATOM 734 N N . VAL A 1 92 ? -9.876 -7.849 9.540 1.00 92.56 92 VAL A N 1
ATOM 735 C CA . VAL A 1 92 ? -11.270 -8.330 9.552 1.00 92.56 92 VAL A CA 1
ATOM 736 C C . VAL A 1 92 ? -11.784 -8.561 8.128 1.00 92.56 92 VAL A C 1
ATOM 738 O O . VAL A 1 92 ? -12.538 -9.500 7.895 1.00 92.56 92 VAL A O 1
ATOM 741 N N . TYR A 1 93 ? -11.336 -7.738 7.179 1.00 90.25 93 TYR A N 1
ATOM 742 C CA . TYR A 1 93 ? -11.747 -7.788 5.776 1.00 90.25 93 TYR A CA 1
ATOM 743 C C . TYR A 1 93 ? -10.781 -8.598 4.904 1.00 90.25 93 TYR A C 1
ATOM 745 O O . TYR A 1 93 ? -11.177 -9.137 3.873 1.00 90.25 93 TYR A O 1
ATOM 753 N N . CYS A 1 94 ? -9.515 -8.709 5.312 1.00 89.19 94 CYS A N 1
ATOM 754 C CA . CYS A 1 94 ? -8.519 -9.534 4.639 1.00 89.19 94 CYS A CA 1
ATOM 755 C C . CYS A 1 94 ? -7.562 -10.174 5.650 1.00 89.19 94 CYS A C 1
ATOM 757 O O . CYS A 1 94 ? -6.636 -9.541 6.152 1.00 89.19 94 CYS A O 1
ATOM 759 N N . ASP A 1 95 ? -7.754 -11.458 5.925 1.00 89.50 95 ASP A N 1
ATOM 760 C CA . ASP A 1 95 ? -6.971 -12.241 6.885 1.00 89.50 95 ASP A CA 1
ATOM 761 C C . ASP A 1 95 ? -5.502 -12.448 6.474 1.00 89.50 95 ASP A C 1
ATOM 763 O O . ASP A 1 95 ? -4.627 -12.587 7.333 1.00 89.50 95 ASP A O 1
ATOM 767 N N . THR A 1 96 ? -5.227 -12.423 5.170 1.00 91.44 96 THR A N 1
ATOM 768 C CA . THR A 1 96 ? -3.896 -12.617 4.579 1.00 91.44 96 THR A CA 1
ATOM 769 C C . THR A 1 96 ? -3.013 -11.369 4.592 1.00 91.44 96 THR A C 1
ATOM 771 O O . THR A 1 96 ? -1.840 -11.464 4.226 1.00 91.44 96 THR A O 1
ATOM 774 N N . ILE A 1 97 ? -3.520 -10.205 5.026 1.00 89.88 97 ILE A N 1
ATOM 775 C CA . ILE A 1 97 ? -2.747 -8.958 4.996 1.00 89.88 97 ILE A CA 1
ATOM 776 C C . ILE A 1 97 ? -1.589 -8.984 6.017 1.00 89.88 97 ILE A C 1
ATOM 778 O O . ILE A 1 97 ? -1.815 -9.020 7.235 1.00 89.88 97 ILE A O 1
ATOM 782 N N . PRO A 1 98 ? -0.319 -8.930 5.570 1.00 90.19 98 PRO A N 1
ATOM 783 C CA . PRO A 1 98 ? 0.802 -8.903 6.493 1.00 90.19 98 PRO A CA 1
ATOM 784 C C . PRO A 1 98 ? 0.977 -7.497 7.071 1.00 90.19 98 PRO A C 1
ATOM 786 O O . PRO A 1 98 ? 0.903 -6.497 6.355 1.00 90.19 98 PRO A O 1
ATOM 789 N N . GLU A 1 99 ? 1.281 -7.418 8.366 1.00 91.75 99 GLU A N 1
ATOM 790 C CA . GLU A 1 99 ? 1.480 -6.147 9.076 1.00 91.75 99 GLU A CA 1
ATOM 791 C C . GLU A 1 99 ? 2.571 -5.285 8.421 1.00 91.75 99 GLU A C 1
ATOM 793 O O . GLU A 1 99 ? 2.398 -4.081 8.219 1.00 91.75 99 GLU A O 1
ATOM 798 N N . SER A 1 100 ? 3.672 -5.913 7.999 1.00 90.50 100 SER A N 1
ATOM 799 C CA . SER A 1 100 ? 4.771 -5.235 7.306 1.00 90.50 100 SER A CA 1
ATOM 800 C C . SER A 1 100 ? 4.321 -4.540 6.020 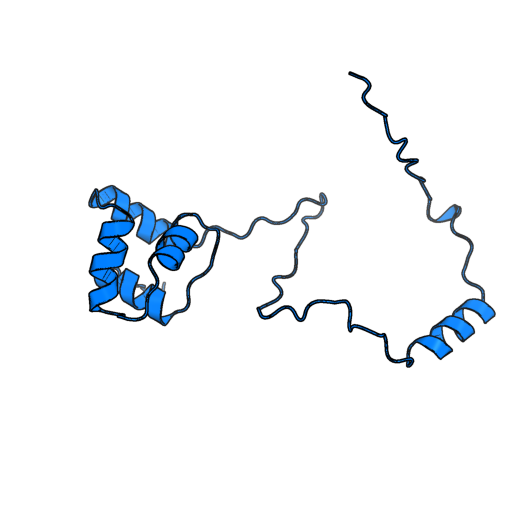1.00 90.50 100 SER A C 1
ATOM 802 O O . SER A 1 100 ? 4.787 -3.437 5.744 1.00 90.50 100 SER A O 1
ATOM 804 N N . ALA A 1 101 ? 3.378 -5.114 5.265 1.00 88.25 101 ALA A N 1
ATOM 805 C CA . ALA A 1 101 ? 2.881 -4.487 4.043 1.00 88.25 101 ALA A CA 1
ATOM 806 C C . ALA A 1 101 ? 2.103 -3.199 4.331 1.00 88.25 101 ALA A C 1
ATOM 808 O O . ALA A 1 101 ? 2.240 -2.241 3.572 1.00 88.25 101 ALA A O 1
ATOM 809 N N . VAL A 1 102 ? 1.346 -3.142 5.433 1.00 89.38 102 VAL A N 1
ATOM 810 C CA . VAL A 1 102 ? 0.639 -1.921 5.851 1.00 89.38 102 VAL A CA 1
ATOM 811 C C . VAL A 1 102 ? 1.650 -0.827 6.190 1.00 89.38 102 VAL A C 1
ATOM 813 O O . VAL A 1 102 ? 1.564 0.280 5.662 1.00 89.38 102 VAL A O 1
ATOM 816 N N . TYR A 1 103 ? 2.671 -1.129 6.993 1.00 90.75 103 TYR A N 1
ATOM 817 C CA . TYR A 1 103 ? 3.693 -0.137 7.343 1.00 90.75 103 TYR A CA 1
ATOM 818 C C . TYR A 1 103 ? 4.537 0.314 6.152 1.00 90.75 103 TYR A C 1
ATOM 820 O O . TYR A 1 103 ? 4.811 1.505 6.010 1.00 90.75 103 TYR A O 1
ATOM 828 N N . GLU A 1 104 ? 4.948 -0.604 5.279 1.00 88.44 104 GLU A N 1
ATOM 829 C CA . GLU A 1 104 ? 5.705 -0.262 4.073 1.00 88.44 104 GLU A CA 1
ATOM 830 C C . GLU A 1 104 ? 4.877 0.576 3.095 1.00 88.44 104 GLU A C 1
ATOM 832 O O . GLU A 1 104 ? 5.428 1.462 2.433 1.00 88.44 104 GLU A O 1
ATOM 837 N N . PHE A 1 105 ? 3.565 0.340 3.033 1.00 88.81 105 PHE A N 1
ATOM 838 C CA . PHE A 1 105 ? 2.636 1.155 2.261 1.00 88.81 105 PHE A CA 1
ATOM 839 C C . PHE A 1 105 ? 2.506 2.569 2.822 1.00 88.81 105 PHE A C 1
ATOM 841 O O . PHE A 1 105 ? 2.697 3.539 2.083 1.00 88.81 105 PHE A O 1
ATOM 848 N N . LEU A 1 106 ? 2.256 2.697 4.129 1.00 87.44 106 LEU A N 1
ATOM 849 C CA . LEU A 1 106 ? 2.162 3.994 4.806 1.00 87.44 106 LEU A CA 1
ATOM 850 C C . LEU A 1 106 ? 3.476 4.780 4.699 1.00 87.44 106 LEU A C 1
ATOM 852 O O . LEU A 1 106 ? 3.461 5.980 4.441 1.00 87.44 106 LEU A O 1
ATOM 856 N N . ALA A 1 107 ? 4.619 4.095 4.800 1.00 86.19 107 ALA A N 1
ATOM 857 C CA . ALA A 1 107 ? 5.945 4.680 4.606 1.00 86.19 107 ALA A CA 1
ATOM 858 C C . ALA A 1 107 ? 6.274 4.996 3.134 1.00 86.19 107 ALA A C 1
ATOM 860 O O . ALA A 1 107 ? 7.340 5.542 2.844 1.00 86.19 107 ALA A O 1
ATOM 861 N N . GLY A 1 108 ? 5.409 4.618 2.187 1.00 83.81 108 GLY A N 1
ATOM 862 C CA . GLY A 1 108 ? 5.618 4.835 0.759 1.00 83.81 108 GLY A CA 1
ATOM 863 C C . GLY A 1 108 ? 6.748 4.016 0.140 1.00 83.81 108 GLY A C 1
ATOM 864 O O . GLY A 1 108 ? 7.201 4.345 -0.955 1.00 83.81 108 GLY A O 1
ATOM 865 N N . LYS A 1 109 ? 7.206 2.970 0.830 1.00 82.12 109 LYS A N 1
ATOM 866 C CA . LYS A 1 109 ? 8.272 2.066 0.380 1.00 82.12 109 LYS A CA 1
ATOM 867 C C . LYS A 1 109 ? 7.745 0.978 -0.552 1.00 82.12 109 LYS A C 1
ATOM 869 O O . LYS A 1 109 ? 8.503 0.468 -1.372 1.00 82.12 109 LYS A O 1
ATOM 874 N N . ARG A 1 110 ? 6.460 0.634 -0.434 1.00 80.56 110 ARG A N 1
ATOM 875 C CA . ARG A 1 110 ? 5.821 -0.458 -1.174 1.00 80.56 110 ARG A CA 1
ATOM 876 C C . ARG A 1 110 ? 4.426 -0.069 -1.652 1.00 80.56 110 ARG A C 1
ATOM 878 O O . ARG A 1 110 ? 3.691 0.618 -0.951 1.00 80.56 110 ARG A O 1
ATOM 885 N N . GLN A 1 111 ? 4.057 -0.535 -2.841 1.00 81.31 111 GLN A N 1
ATOM 886 C CA . GLN A 1 111 ? 2.660 -0.572 -3.273 1.00 81.31 111 GLN A CA 1
ATOM 887 C C . GLN A 1 111 ? 2.029 -1.892 -2.825 1.00 81.31 111 GLN A C 1
ATOM 889 O O . GLN A 1 111 ? 2.670 -2.943 -2.883 1.00 81.31 111 GLN A O 1
ATOM 894 N N . ILE A 1 112 ? 0.783 -1.830 -2.371 1.00 84.00 112 ILE A N 1
ATOM 895 C CA . ILE A 1 112 ? 0.012 -3.001 -1.946 1.00 84.00 112 ILE A CA 1
ATOM 896 C C . ILE A 1 112 ? -0.933 -3.445 -3.056 1.00 84.00 112 ILE A C 1
ATOM 898 O O . ILE A 1 112 ? -1.333 -2.639 -3.896 1.00 84.00 112 ILE A O 1
ATOM 902 N N . GLY A 1 113 ? -1.251 -4.739 -3.070 1.00 83.50 113 GLY A N 1
ATOM 903 C CA . GLY A 1 113 ? -2.236 -5.291 -3.994 1.00 83.50 113 GLY A CA 1
ATOM 904 C C . GLY A 1 113 ? -3.633 -4.727 -3.732 1.00 83.50 113 GLY A C 1
ATOM 905 O O . GLY A 1 113 ? -3.920 -4.272 -2.624 1.00 83.50 113 GLY A O 1
ATOM 906 N N . LEU A 1 114 ? -4.495 -4.793 -4.750 1.00 84.75 114 LEU A N 1
ATOM 907 C CA . LEU A 1 114 ? -5.850 -4.235 -4.708 1.00 84.75 114 LEU A CA 1
ATOM 908 C C . LEU A 1 114 ? -6.665 -4.790 -3.528 1.00 84.75 114 LEU A C 1
ATOM 910 O O . LEU A 1 114 ? -7.200 -4.015 -2.753 1.00 84.75 114 LEU A O 1
ATOM 914 N N . ALA A 1 115 ? -6.631 -6.108 -3.304 1.00 84.88 115 ALA A N 1
ATOM 915 C CA . ALA A 1 115 ? -7.367 -6.754 -2.213 1.00 84.88 115 ALA A CA 1
ATOM 916 C C . ALA A 1 115 ? -7.003 -6.211 -0.816 1.00 84.88 115 ALA A C 1
ATOM 918 O O . ALA A 1 115 ? -7.865 -6.042 0.041 1.00 84.88 115 ALA A O 1
ATOM 919 N N . TYR A 1 116 ? -5.723 -5.903 -0.583 1.00 88.56 116 TYR A N 1
ATOM 920 C CA . TYR A 1 116 ? -5.275 -5.319 0.686 1.00 88.56 116 TYR A CA 1
ATOM 921 C C . TYR A 1 116 ? -5.677 -3.854 0.805 1.00 88.56 116 TYR A C 1
ATOM 923 O O . TYR A 1 116 ? -5.955 -3.377 1.900 1.00 88.56 116 TYR A O 1
ATOM 931 N N . LEU A 1 117 ? -5.686 -3.138 -0.318 1.00 88.00 117 LEU A N 1
ATOM 932 C CA . LEU A 1 117 ? -6.113 -1.751 -0.364 1.00 88.00 117 LEU A CA 1
ATOM 933 C C . LEU A 1 117 ? -7.614 -1.633 -0.091 1.00 88.00 117 LEU A C 1
ATOM 935 O O . LEU A 1 117 ? -7.991 -0.803 0.725 1.00 88.00 117 LEU A O 1
ATOM 939 N N . ASP A 1 118 ? -8.433 -2.497 -0.688 1.00 88.88 118 ASP A N 1
ATOM 940 C CA . ASP A 1 118 ? -9.879 -2.544 -0.458 1.00 88.88 118 ASP A CA 1
ATOM 941 C C . ASP A 1 118 ? -10.190 -2.845 1.013 1.00 88.88 118 ASP A C 1
ATOM 943 O O . ASP A 1 118 ? -10.978 -2.140 1.634 1.00 88.88 118 ASP A O 1
ATOM 947 N N . ALA A 1 119 ? -9.483 -3.802 1.621 1.00 91.44 119 ALA A N 1
ATOM 948 C CA . ALA A 1 119 ? -9.615 -4.096 3.049 1.00 91.44 119 ALA A CA 1
ATOM 949 C C . ALA A 1 119 ? -9.241 -2.907 3.954 1.00 91.44 119 ALA A C 1
ATOM 951 O O . ALA A 1 119 ? -9.860 -2.692 4.995 1.00 91.44 119 ALA A O 1
ATOM 952 N N . ILE A 1 120 ? -8.225 -2.126 3.571 1.00 91.00 120 ILE A N 1
ATOM 953 C CA . ILE A 1 120 ? -7.830 -0.907 4.291 1.00 91.00 120 ILE A CA 1
ATOM 954 C C . ILE A 1 120 ? -8.872 0.200 4.106 1.00 91.00 120 ILE A C 1
ATOM 956 O O . ILE A 1 120 ? -9.146 0.931 5.055 1.00 91.00 120 ILE A O 1
ATOM 960 N N . LEU A 1 121 ? -9.429 0.341 2.904 1.00 91.75 121 LEU A N 1
ATOM 961 C CA . LEU A 1 121 ? -10.472 1.320 2.614 1.00 91.75 121 LEU A CA 1
ATOM 962 C C . LEU A 1 121 ? -11.747 1.001 3.397 1.00 91.75 121 LEU A C 1
ATOM 964 O O . LEU A 1 121 ? -12.268 1.903 4.044 1.00 91.75 121 LEU A O 1
ATOM 968 N N . GLU A 1 122 ? -12.165 -0.265 3.446 1.00 92.06 122 GLU A N 1
ATOM 969 C CA . GLU A 1 122 ? -13.312 -0.701 4.253 1.00 92.06 122 GLU A CA 1
ATOM 970 C C . GLU A 1 122 ? -13.077 -0.538 5.755 1.00 92.06 122 GLU A C 1
ATOM 972 O O . GLU A 1 122 ? -13.919 -0.005 6.474 1.00 92.06 122 GLU A O 1
ATOM 977 N N . ALA A 1 123 ? -11.886 -0.884 6.253 1.00 89.88 123 ALA A N 1
ATOM 978 C CA . ALA A 1 123 ? -11.529 -0.613 7.648 1.00 89.88 123 ALA A CA 1
ATOM 979 C C . ALA A 1 123 ? -11.593 0.882 7.999 1.00 89.88 123 ALA A C 1
ATOM 981 O O . ALA A 1 123 ? -11.869 1.254 9.140 1.00 89.88 123 ALA A O 1
ATOM 982 N N . MET A 1 124 ? -11.345 1.743 7.015 1.00 87.19 124 MET A N 1
ATOM 983 C CA . MET A 1 124 ? -11.364 3.190 7.172 1.00 87.19 124 MET A CA 1
ATOM 984 C C . MET A 1 124 ? -12.685 3.831 6.748 1.00 87.19 124 MET A C 1
ATOM 986 O O . MET A 1 124 ? -12.788 5.049 6.857 1.00 87.19 124 MET A O 1
ATOM 990 N N . ASP A 1 125 ? -13.693 3.068 6.323 1.00 87.38 125 ASP A N 1
ATOM 991 C CA . ASP A 1 125 ? -14.953 3.596 5.776 1.00 87.38 125 ASP A CA 1
ATOM 992 C C . ASP A 1 125 ? -14.711 4.670 4.688 1.00 87.38 125 ASP A C 1
ATOM 994 O O . ASP A 1 125 ? -15.297 5.754 4.672 1.00 87.38 125 ASP A O 1
ATOM 998 N N . LEU A 1 126 ? -13.727 4.413 3.819 1.00 86.75 126 LEU A N 1
ATOM 999 C CA . LEU A 1 126 ? -13.333 5.300 2.728 1.00 86.75 126 LEU A CA 1
ATOM 1000 C C . LEU A 1 126 ? -13.847 4.747 1.402 1.00 86.75 126 LEU A C 1
ATOM 1002 O O . LEU A 1 126 ? -13.550 3.616 1.031 1.00 86.75 126 LEU A O 1
ATOM 1006 N N . THR A 1 127 ? -14.536 5.585 0.629 1.00 83.06 127 THR A N 1
ATOM 1007 C CA . THR A 1 127 ? -15.038 5.224 -0.701 1.00 83.06 127 THR A CA 1
ATOM 1008 C C . THR A 1 127 ? -14.308 5.990 -1.802 1.00 83.06 127 THR A C 1
ATOM 1010 O O . THR A 1 127 ? -14.000 7.179 -1.678 1.00 83.06 127 THR A O 1
ATOM 1013 N N . VAL A 1 128 ? -14.005 5.302 -2.905 1.00 78.50 128 VAL A N 1
ATOM 1014 C CA . VAL A 1 128 ? -13.401 5.916 -4.095 1.00 78.50 128 VAL A CA 1
ATOM 1015 C C . VAL A 1 128 ? -14.526 6.366 -5.020 1.00 78.50 128 VAL A C 1
ATOM 1017 O O . VAL A 1 128 ? -15.202 5.540 -5.625 1.00 78.50 128 VAL A O 1
ATOM 1020 N N . SER A 1 129 ? -14.729 7.677 -5.135 1.00 76.88 129 SER A N 1
ATOM 1021 C CA . SER A 1 129 ? -15.721 8.242 -6.054 1.00 76.88 129 SER A CA 1
ATOM 1022 C C . SER A 1 129 ? -15.066 8.619 -7.390 1.00 76.88 129 SER A C 1
ATOM 1024 O O . SER A 1 129 ? -14.078 9.368 -7.377 1.00 76.88 129 SER A O 1
ATOM 1026 N N . PRO A 1 130 ? -15.560 8.116 -8.539 1.00 66.50 130 PRO A N 1
ATOM 1027 C CA . PRO A 1 130 ? -15.110 8.583 -9.842 1.00 66.50 130 PRO A CA 1
ATOM 1028 C C . PRO A 1 130 ? -15.559 10.037 -10.039 1.00 66.50 130 PRO A C 1
ATOM 1030 O O . PRO A 1 130 ? -16.729 10.368 -9.853 1.00 66.50 130 PRO A O 1
ATOM 1033 N N . ARG A 1 131 ? -14.606 10.907 -10.379 1.00 46.75 131 ARG A N 1
ATOM 1034 C CA . ARG A 1 131 ? -14.880 12.275 -10.833 1.00 46.75 131 ARG A CA 1
ATOM 1035 C C . ARG A 1 131 ? -15.160 12.307 -12.324 1.00 46.75 131 ARG A C 1
ATOM 1037 O O . ARG A 1 131 ? -14.483 11.541 -13.045 1.00 46.75 131 ARG A O 1
#

pLDDT: mean 77.65, std 14.25, range [36.66, 94.25]

Secondary structure (DSSP, 8-state):
--------------GGGSPPPPHHHHHHHHTTTTSPP--TTS----S------B-TTS-B-PPPPPHHHHHHHHHHHHHT--HHHHHHHHTTT-TT--HHHHHHHHTTS-PPPHHHHHHHHHHTT------

Radius of gyration: 24.99 Å; chains: 1; bounding box: 60×35×57 Å

Foldseek 3Di:
DDDPDPPPPPDDDDPVNDDDDDPVNVVVVVVCPPPDDPCVVPPDDPDDPPPQDADPVRHTDDPPDDPLLVVLVVLCVVVVHDLVRLQVLLCVQPVPDDSVQSVCVNVVNDDDDPSSSVSSCVSSVHDDDDD

Sequence (131 aa):
MNRKLRDRHMVRKSAKNIRRTTTAELARLASRADEPVDTSDIPERVGPCNRVVREVDGRIVKPRESPLRAAILAEINRRGISGHRLWKEARVYCDTIPESAVYEFLAGKRQIGLAYLDAILEAMDLTVSPR

=== Feature glossary ===
Each block in this record encodes a different view of the same protein. In brief:

Predicted aligned error. PAE(i, j) answers: if I align the predicted and true structures on residue i, how far off (in Å) do I expect residue j to be? A block-diagonal PAE matrix with low values on the blocks and high values off-diagonal is the signature of a multi-domain protein with confidently predicted domains but uncertain inter-dom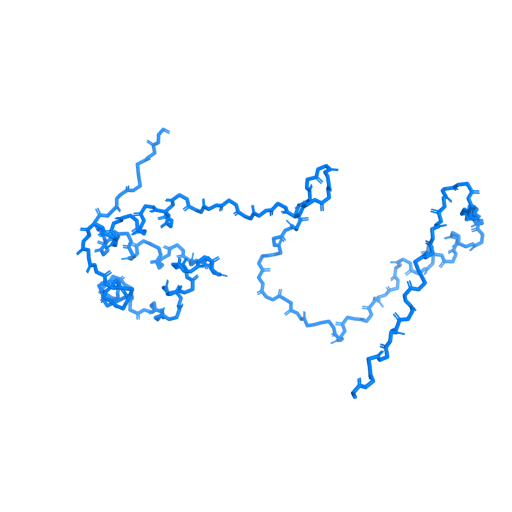ain orientation.

Contact-map, Ramachandran, and PAE plots. Plot images: a contact map (which residues are close in 3D, as an N×N binary image), a Ramachandran scatter (backbone torsion angles, revealing secondary-structure composition at a glance), and — for AlphaFold structures — a PAE heatmap (pairwise prediction confidence).

Backbone torsions (φ/ψ). φ (phi) and ψ (psi) are the two rotatable backbone dihedrals per residue: φ is the C(i-1)–N–Cα–C torsion, ψ is the N–Cα–C–N(i+1) torsion, both in degrees on (−180°, 180°]. α-helical residues cluster near (−60°, −45°); β-strand residues near (−120°, +130°). A Ramachandran plot is simply a scatter of (φ, ψ) for every residue.

Foldseek 3Di. A 3Di character summarizes, for each residue, the relative orientation of the Cα frame of its nearest spatial neighbor. Because it encodes fold topology rather than chemistry, 3Di alignments detect remote structural similarity that sequence alignment misses.

Radius of gyration, Cα contacts, bounding box. Three whole-structure scalars: the radius of gyration (RMS distance of Cα from centroid, in Å), the count of Cα–Cα contacts (pairs closer than 8 Å and separated by more than four residues in sequence — i.e. tertiary, not local, contacts), and the bounding-box dimensions. Together they distinguish compact globular folds from extended fibres or disordered chains.

Sequence. Sequence gives the chain of amino acids in standard one-letter code (A=alanine, C=cysteine, …, Y=tyrosine), read N→C. It is the only feature that is directly encoded by the gene; all st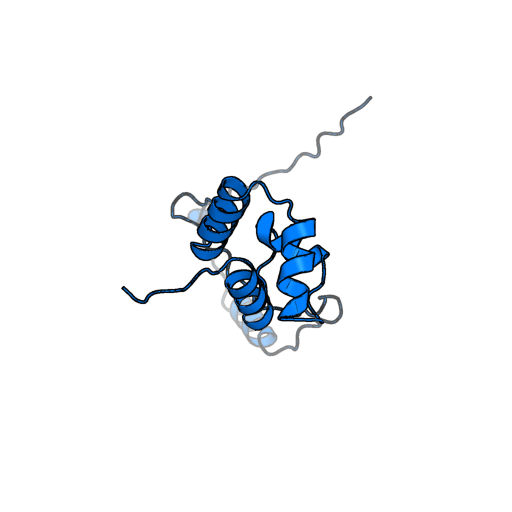ructural features are derived from the folded form of this sequence.

mmCIF coordinates. Atomic coordinates in PDBx/mmCIF format — the same representation the Protein Data Bank distributes. Each line of the _atom_site loop places one backbone atom in Cartesian space (units: ångströms, origin: arbitrary).

Secondary structure (3-state, P-SEA). Three-state secondary structure (P-SEA) collapses the eight DSSP classes into helix (a), strand (b), and coil (c). P-SEA assigns these from Cα geometry alone — distances and angles — without requiring backbone oxygens, so it works on any Cα trace.

InterPro / GO / CATH / organism. Functional annotations link the protein to curated data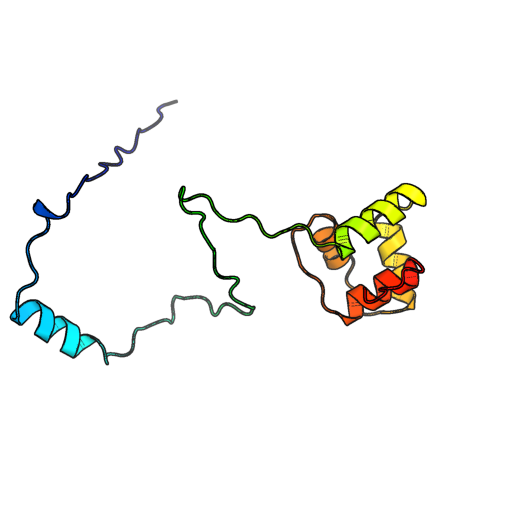bases. InterPro entries identify conserved domains and families by matching the sequence against member-database signatures (Pfam, PROSITE, CDD, …). Gene Ontology (GO) terms describe molecular function, biological process, and cellular component in a controlled vocabulary. CATH places the structure in a hierarchical fold classification (Class/Architecture/Topology/Homologous-superfamily). The organism is the source species.

B-factor. B-factor (Debye–Waller factor) reflects atomic displacement in the crystal lattice. It is an experimental observable (units Å²), not a prediction; low values mean the atom is pinned down, high values mean it moves or is heterogeneous across the crystal.

Rendered structure images. Structure images are PyMOL renders from six orthogonal camera directions. Cartoon representation draws helices as coils and strands as arrows; sticks shows the backbone as bonds; surface shows the solvent-excluded envelope. Rainbow coloring maps sequence position to hue (blue→red, N→C); chain coloring assigns a distinct color per polypeptide.

Solvent-accessible surface area. Solvent-accessible surface area (SASA) is the area in Å² traced out by the centre of a 1.4 Å probe sphere (a water molecule) rolled over the protein's van der Waals surface (Shrake–Rupley / Lee–Richards construction). Buried residues have near-zero SASA; fully exposed residues can exceed 200 Å². The total SASA scales roughly with the number of surface residues.

Secondary structure (8-state, DSSP). The SS8 string is DSSP's per-residue secondary-structure call. α-helix (H) means an i→i+4 H-bond ladder; β-strand (E) means the residue participates in a β-sheet; 3₁₀ (G) and π (I) are tighter and wider helices; T/S are turns/bends; '-' is loop.

pLDDT. For AlphaFold models, the B-factor field carries pLDDT — the model's own estimate of local accuracy on a 0–100 scale. Regions with pLDDT<50 should be treated as essentially unmodeled; they often correspond to intrinsically disordered segments.

Nearest PDB structures. Nearest PDB neighbors are the top structural matches found by Foldseek when searching this structure against the entire Protein Data Bank. Each hit reports a TM-score (0 to 1; >0.5 almost always implies the same fold) and an E-value. These are *structural* homologs — they may share no detectable sequence similarity.